Protein AF-A0A5N3X827-F1 (afdb_monomer)

Organism: Muntiacus reevesi (NCBI:txid9886)

InterPro domains:
  IPR006808 ATP synthase F0 complex subunit G, mitochondrial [PF04718] (4-84)
  IPR006808 ATP synthase F0 complex subunit G, mitochondrial [PTHR12386] (10-85)

Radius of gyration: 18.67 Å; Cα contacts (8 Å, |Δi|>4): 10; chains: 1; bounding box: 34×44×44 Å

Solvent-accessible surface area (backbone atoms only — not comparable to full-atom values): 5134 Å² total; per-residue (Å²): 110,71,68,60,56,48,53,46,66,67,46,48,59,57,50,46,58,72,72,67,56,83,74,58,79,82,47,51,63,54,52,54,51,52,52,51,50,52,52,49,49,55,72,71,64,54,71,86,73,61,49,73,66,56,53,48,51,53,50,50,52,53,48,50,59,52,50,51,52,53,54,52,47,31,64,74,63,73,33,96,72,71,78,94,126

Sequence (85 aa):
MAQFVRNLMEKAPALVNAALVPPTPAEIPTAIQSLKKIINSAKTSSFKQLTVEEALLNGLLATEVWMWFYVGEIIGKRGIIGYDV

pLDDT: mean 74.92, std 8.63, range [53.03, 87.12]

Foldseek 3Di:
DVVVVVVCVVCVVVVCCVPVDDDDPVCVVVVVVVVVVVVVCVVVVPPVPDDPVNVVVVVVVVVVVVVVVVVVVCVVQVHPDDRPD

Structure (mmCIF, N/CA/C/O backbone):
data_AF-A0A5N3X827-F1
#
_entry.id   AF-A0A5N3X827-F1
#
loop_
_atom_site.group_PDB
_atom_site.id
_atom_site.type_symbol
_atom_site.label_atom_id
_atom_site.label_alt_id
_atom_site.label_comp_id
_atom_site.label_asym_id
_atom_site.label_entity_id
_atom_site.label_seq_id
_atom_site.pdbx_PDB_ins_code
_atom_site.Cartn_x
_atom_site.Cartn_y
_atom_site.Cartn_z
_atom_site.occupancy
_atom_site.B_iso_or_equiv
_atom_site.auth_seq_id
_atom_site.auth_comp_id
_atom_site.auth_asym_id
_atom_site.auth_atom_id
_atom_site.pdbx_PDB_model_num
ATOM 1 N N . MET A 1 1 ? -11.088 24.509 -21.730 1.00 62.34 1 MET A N 1
ATOM 2 C CA . MET A 1 1 ? -10.420 23.185 -21.756 1.00 62.34 1 MET A CA 1
ATOM 3 C C . MET A 1 1 ? -8.909 23.264 -21.534 1.00 62.34 1 MET A C 1
ATOM 5 O O . MET A 1 1 ? -8.435 22.630 -20.604 1.00 62.34 1 MET A O 1
ATOM 9 N N . ALA A 1 2 ? -8.151 24.072 -22.288 1.00 69.31 2 ALA A N 1
ATOM 10 C CA . ALA A 1 2 ? -6.683 24.129 -22.164 1.00 69.31 2 ALA A CA 1
ATOM 11 C C . ALA A 1 2 ? -6.156 24.541 -20.768 1.00 69.31 2 ALA A C 1
ATOM 13 O O . ALA A 1 2 ? -5.200 23.953 -20.274 1.00 69.31 2 ALA A O 1
ATOM 14 N N . GLN A 1 3 ? -6.804 25.499 -20.094 1.00 72.06 3 GLN A N 1
ATOM 15 C CA . GLN A 1 3 ? -6.409 25.924 -18.739 1.00 72.06 3 GLN A CA 1
ATOM 16 C C . GLN A 1 3 ? -6.674 24.859 -17.664 1.00 72.06 3 GLN A C 1
ATOM 18 O O . GLN A 1 3 ? -5.911 24.743 -16.712 1.00 72.06 3 GLN A O 1
ATOM 23 N N . PHE A 1 4 ? -7.721 24.047 -17.832 1.00 77.88 4 PHE A N 1
ATOM 24 C CA . PHE A 1 4 ? -8.024 22.944 -16.919 1.00 77.88 4 PHE A CA 1
ATOM 25 C C . PHE A 1 4 ? -6.968 21.838 -17.024 1.00 77.88 4 PHE A C 1
ATOM 27 O O . PHE A 1 4 ? -6.426 21.407 -16.012 1.00 77.88 4 PHE A O 1
ATOM 34 N N . VAL A 1 5 ? -6.600 21.456 -18.252 1.00 76.12 5 VAL A N 1
ATOM 35 C CA . VAL A 1 5 ? -5.539 20.467 -18.506 1.00 76.12 5 VAL A CA 1
ATOM 36 C C . VAL A 1 5 ? -4.184 20.960 -17.990 1.00 76.12 5 VAL A C 1
ATOM 38 O O . VAL A 1 5 ? -3.440 20.191 -17.388 1.00 76.12 5 VAL A O 1
ATOM 41 N N . ARG A 1 6 ? -3.879 22.254 -18.151 1.00 77.19 6 ARG A N 1
ATOM 42 C CA . ARG A 1 6 ? -2.650 22.856 -17.622 1.00 77.19 6 ARG A CA 1
ATOM 43 C C . ARG A 1 6 ? -2.605 22.839 -16.093 1.00 77.19 6 ARG A C 1
ATOM 45 O O . ARG A 1 6 ? -1.610 22.403 -15.529 1.00 77.19 6 ARG A O 1
ATOM 52 N N . ASN A 1 7 ? -3.703 23.209 -15.433 1.00 78.88 7 ASN A N 1
ATOM 53 C CA . ASN A 1 7 ? -3.800 23.135 -13.975 1.00 78.88 7 ASN A CA 1
ATOM 54 C C . ASN A 1 7 ? -3.668 21.695 -13.454 1.00 78.88 7 ASN A C 1
ATOM 56 O O . ASN A 1 7 ? -3.078 21.489 -12.395 1.00 78.88 7 ASN A O 1
ATOM 60 N N . LEU A 1 8 ? -4.191 20.701 -14.182 1.00 78.25 8 LEU A N 1
ATOM 61 C CA . LEU A 1 8 ? -3.999 19.290 -13.842 1.00 78.25 8 LEU A CA 1
ATOM 62 C C . LEU A 1 8 ? -2.537 18.864 -14.009 1.00 78.25 8 LEU A C 1
ATOM 64 O O . LEU A 1 8 ? -2.000 18.244 -13.102 1.00 78.25 8 LEU A O 1
ATOM 68 N N . MET A 1 9 ? -1.872 19.240 -15.104 1.00 75.25 9 MET A N 1
ATOM 69 C CA . MET A 1 9 ? -0.454 18.918 -15.312 1.00 75.25 9 MET A CA 1
ATOM 70 C C . MET A 1 9 ? 0.487 19.606 -14.319 1.00 75.25 9 MET A C 1
ATOM 72 O O . MET A 1 9 ? 1.509 19.029 -13.971 1.00 75.25 9 MET A O 1
ATOM 76 N N . GLU A 1 10 ? 0.162 20.809 -13.843 1.00 78.12 10 GLU A N 1
ATOM 77 C CA . GLU A 1 10 ? 0.988 21.520 -12.857 1.00 78.12 10 GLU A CA 1
ATOM 78 C C . GLU A 1 10 ? 0.781 20.980 -11.429 1.00 78.12 10 GLU A C 1
ATOM 80 O O . GLU A 1 10 ? 1.730 20.921 -10.649 1.00 78.12 10 GLU A O 1
ATOM 85 N N . LYS A 1 11 ? -0.437 20.538 -11.076 1.00 73.69 11 LYS A N 1
ATOM 86 C CA . LYS A 1 11 ? -0.762 20.065 -9.714 1.00 73.69 11 LYS A CA 1
ATOM 87 C C . LYS A 1 11 ? -0.635 18.555 -9.514 1.00 73.69 11 LYS A C 1
ATOM 89 O O . LYS A 1 11 ? -0.290 18.128 -8.415 1.00 73.69 11 LYS A O 1
ATOM 94 N N . ALA A 1 12 ? -0.884 17.745 -10.541 1.00 75.50 12 ALA A N 1
ATOM 95 C CA . ALA A 1 12 ? -0.732 16.292 -10.476 1.00 75.50 12 ALA A CA 1
ATOM 96 C C . ALA A 1 12 ? 0.661 15.837 -10.003 1.00 75.50 12 ALA A C 1
ATOM 98 O O . ALA A 1 12 ? 0.708 15.010 -9.094 1.00 75.50 12 ALA A O 1
ATOM 99 N N . PRO A 1 13 ? 1.794 16.374 -10.505 1.00 69.31 13 PRO A N 1
ATOM 100 C CA . PRO A 1 13 ? 3.107 15.945 -10.030 1.00 69.31 13 PRO A CA 1
ATOM 101 C C . PRO A 1 13 ? 3.335 16.295 -8.556 1.00 69.31 13 PRO A C 1
ATOM 103 O O . PRO A 1 13 ? 3.986 15.534 -7.849 1.00 69.31 13 PRO A O 1
ATOM 106 N N . ALA A 1 14 ? 2.770 17.398 -8.053 1.00 73.19 14 ALA A N 1
ATOM 107 C CA . ALA A 1 14 ? 2.857 17.736 -6.631 1.00 73.19 14 ALA A CA 1
ATOM 108 C C . ALA A 1 14 ? 2.088 16.732 -5.752 1.00 73.19 14 ALA A C 1
ATOM 110 O O . ALA A 1 14 ? 2.588 16.322 -4.709 1.00 73.19 14 ALA A O 1
ATOM 111 N N . LEU A 1 15 ? 0.907 16.290 -6.196 1.00 66.44 15 LEU A N 1
ATOM 112 C CA . LEU A 1 15 ? 0.118 15.271 -5.494 1.00 66.44 15 LEU A CA 1
ATOM 113 C C . LEU A 1 15 ? 0.786 13.893 -5.544 1.00 66.44 15 LEU A C 1
ATOM 115 O O . LEU A 1 15 ? 0.840 13.203 -4.532 1.00 66.44 15 LEU A O 1
ATOM 119 N N . VAL A 1 16 ? 1.349 13.520 -6.695 1.00 69.94 16 VAL A N 1
ATOM 120 C CA . VAL A 1 16 ? 2.091 12.264 -6.866 1.00 69.94 16 VAL A CA 1
ATOM 121 C C . VAL A 1 16 ? 3.323 12.241 -5.964 1.00 69.94 16 VAL A C 1
ATOM 123 O O . VAL A 1 16 ? 3.539 11.264 -5.259 1.00 69.94 16 VAL A O 1
ATOM 126 N N . ASN A 1 17 ? 4.089 13.332 -5.896 1.00 61.31 17 ASN A N 1
ATOM 127 C CA . ASN A 1 17 ? 5.251 13.408 -5.009 1.00 61.31 17 ASN A CA 1
ATOM 128 C C . ASN A 1 17 ? 4.878 13.381 -3.519 1.00 61.31 17 ASN A C 1
ATOM 130 O O . ASN A 1 17 ? 5.642 12.879 -2.707 1.00 61.31 17 ASN A O 1
ATOM 134 N N . ALA A 1 18 ? 3.719 13.905 -3.129 1.00 65.56 18 ALA A N 1
ATOM 135 C CA . ALA A 1 18 ? 3.295 13.835 -1.733 1.00 65.56 18 ALA A CA 1
ATOM 136 C C . ALA A 1 18 ? 2.727 12.455 -1.350 1.00 65.56 18 ALA A C 1
ATOM 138 O O . ALA A 1 18 ? 2.886 12.031 -0.210 1.00 65.56 18 ALA A O 1
ATOM 139 N N . ALA A 1 19 ? 2.059 11.765 -2.280 1.00 61.12 19 ALA A N 1
ATOM 140 C CA . ALA A 1 19 ? 1.293 10.551 -1.987 1.00 61.12 19 ALA A CA 1
ATOM 141 C C . ALA A 1 19 ? 1.987 9.233 -2.381 1.00 61.12 19 ALA A C 1
ATOM 143 O O . ALA A 1 19 ? 1.667 8.196 -1.810 1.00 61.12 19 ALA A O 1
ATOM 144 N N . LEU A 1 20 ? 2.913 9.250 -3.347 1.00 68.44 20 LEU A N 1
ATOM 145 C CA . LEU A 1 20 ? 3.549 8.051 -3.926 1.00 68.44 20 LEU A CA 1
ATOM 146 C C . LEU A 1 20 ? 5.067 7.989 -3.694 1.00 68.44 20 LEU A C 1
ATOM 148 O O . LEU A 1 20 ? 5.744 7.136 -4.270 1.00 68.44 20 LEU A O 1
ATOM 152 N N . VAL A 1 21 ? 5.630 8.878 -2.870 1.00 73.00 21 VAL A N 1
ATOM 153 C CA . VAL A 1 21 ? 7.058 8.814 -2.529 1.00 73.00 21 VAL A CA 1
ATOM 154 C C . VAL A 1 21 ? 7.321 7.627 -1.600 1.00 73.00 21 VAL A C 1
ATOM 156 O O . VAL A 1 21 ? 6.565 7.417 -0.648 1.00 73.00 21 VAL A O 1
ATOM 159 N N . PRO A 1 22 ? 8.383 6.835 -1.856 1.00 66.44 22 PRO A N 1
ATOM 160 C CA . PRO A 1 22 ? 8.763 5.752 -0.964 1.00 66.44 22 PRO A CA 1
ATOM 161 C C . PRO A 1 22 ? 9.024 6.316 0.443 1.00 66.44 22 PRO A C 1
ATOM 163 O O . PRO A 1 22 ? 9.777 7.285 0.573 1.00 66.44 22 PRO A O 1
ATOM 166 N N . PRO A 1 23 ? 8.406 5.736 1.487 1.00 72.69 23 PRO A N 1
ATOM 167 C CA . PRO A 1 23 ? 8.506 6.254 2.843 1.00 72.69 23 PRO A CA 1
ATOM 168 C C . PRO A 1 23 ? 9.954 6.248 3.325 1.00 72.69 23 PRO A C 1
ATOM 170 O O . PRO A 1 23 ? 10.764 5.392 2.950 1.00 72.69 23 PRO A O 1
ATOM 173 N N . THR A 1 24 ? 10.276 7.187 4.211 1.00 78.69 24 THR A N 1
ATOM 174 C CA . THR A 1 24 ? 11.609 7.228 4.819 1.00 78.69 24 THR A CA 1
ATOM 175 C C . THR A 1 24 ? 11.788 5.973 5.687 1.0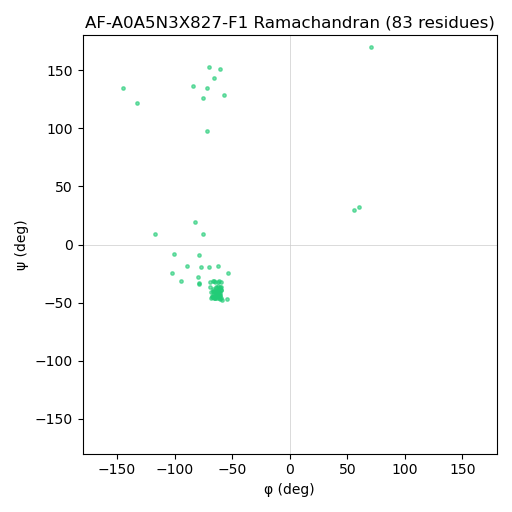0 78.69 24 THR A C 1
ATOM 177 O O . THR A 1 24 ? 10.840 5.568 6.362 1.00 78.69 24 THR A O 1
ATOM 180 N N . PRO A 1 25 ? 12.982 5.350 5.770 1.00 73.50 25 PRO A N 1
ATOM 181 C CA . PRO A 1 25 ? 13.188 4.154 6.596 1.00 73.50 25 PRO A CA 1
ATOM 182 C C . PRO A 1 25 ? 12.760 4.301 8.067 1.00 73.50 25 PRO A C 1
ATOM 184 O O . PRO A 1 25 ? 12.412 3.316 8.713 1.00 73.50 25 PRO A O 1
ATOM 187 N N . ALA A 1 26 ? 12.739 5.531 8.586 1.00 79.06 26 ALA A N 1
ATOM 188 C CA . ALA A 1 26 ? 12.260 5.869 9.925 1.00 79.06 26 ALA A CA 1
ATOM 189 C C . ALA A 1 26 ? 10.732 5.734 10.114 1.00 79.06 26 ALA A C 1
ATOM 191 O O . ALA A 1 26 ? 10.266 5.612 11.243 1.00 79.06 26 ALA A O 1
ATOM 192 N N . GLU A 1 27 ? 9.946 5.728 9.036 1.00 78.44 27 GLU A N 1
ATOM 193 C CA . GLU A 1 27 ? 8.481 5.606 9.064 1.00 78.44 27 GLU A CA 1
ATOM 194 C C . GLU A 1 27 ? 8.021 4.142 9.011 1.00 78.44 27 GLU A C 1
ATOM 196 O O . GLU A 1 27 ? 6.912 3.815 9.438 1.00 78.44 27 GLU A O 1
ATOM 201 N N . ILE A 1 28 ? 8.900 3.235 8.568 1.00 80.44 28 ILE A N 1
ATOM 202 C CA . ILE A 1 28 ? 8.639 1.791 8.487 1.00 80.44 28 ILE A CA 1
ATOM 203 C C . ILE A 1 28 ? 8.280 1.197 9.864 1.00 80.44 28 ILE A C 1
ATOM 205 O O . ILE A 1 28 ? 7.264 0.502 9.960 1.00 80.44 28 ILE A O 1
ATOM 209 N N . PRO A 1 29 ? 9.022 1.471 10.962 1.00 82.69 29 PRO A N 1
ATOM 210 C CA . PRO A 1 29 ? 8.657 0.980 12.289 1.00 82.69 29 PRO A CA 1
ATOM 211 C C . PRO A 1 29 ? 7.284 1.484 12.743 1.00 82.69 29 PRO A C 1
ATOM 213 O O . PRO A 1 29 ? 6.530 0.735 13.364 1.00 82.69 29 PRO A O 1
ATOM 216 N N . THR A 1 30 ? 6.945 2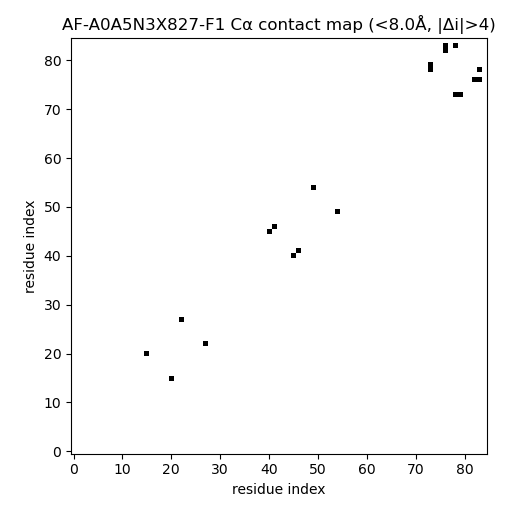.731 12.414 1.00 82.38 30 THR A N 1
ATOM 217 C CA . THR A 1 30 ? 5.660 3.354 12.752 1.00 82.38 30 THR A CA 1
ATOM 218 C C . THR A 1 30 ? 4.514 2.681 11.996 1.00 82.38 30 THR A C 1
ATOM 220 O O . THR A 1 30 ? 3.510 2.317 12.607 1.00 82.38 30 THR A O 1
ATOM 223 N N . ALA A 1 31 ? 4.688 2.405 10.699 1.00 82.12 31 ALA A N 1
ATOM 224 C CA . ALA A 1 31 ? 3.725 1.658 9.890 1.00 82.12 31 ALA A CA 1
ATOM 225 C C . ALA A 1 31 ? 3.509 0.224 10.414 1.00 82.12 31 ALA A C 1
ATOM 227 O O . ALA A 1 31 ? 2.370 -0.224 10.559 1.00 82.12 31 ALA A O 1
ATOM 228 N N . ILE A 1 32 ? 4.587 -0.479 10.789 1.00 81.81 32 ILE A N 1
ATOM 229 C CA . ILE A 1 32 ? 4.511 -1.825 11.385 1.00 81.81 32 ILE A CA 1
ATOM 230 C C . ILE A 1 32 ? 3.753 -1.792 12.719 1.00 81.81 32 ILE A C 1
ATOM 232 O O . ILE A 1 32 ? 2.955 -2.687 13.008 1.00 81.81 32 ILE A O 1
ATOM 236 N N . GLN A 1 33 ? 3.980 -0.772 13.549 1.00 83.69 33 GLN A N 1
ATOM 237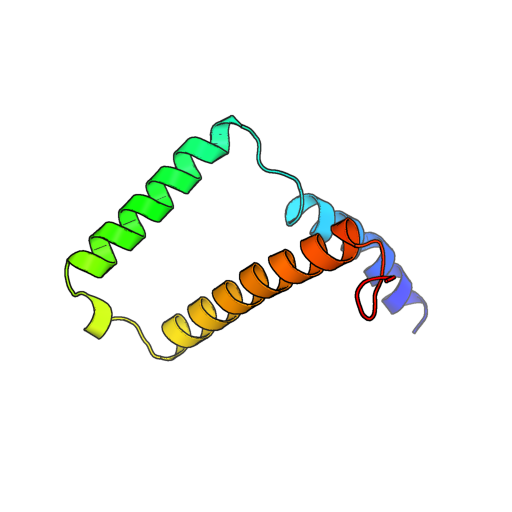 C CA . GLN A 1 33 ? 3.247 -0.604 14.804 1.00 83.69 33 GLN A CA 1
ATOM 238 C C . GLN A 1 33 ? 1.755 -0.343 14.571 1.00 83.69 33 GLN A C 1
ATOM 240 O O . GLN A 1 33 ? 0.927 -0.935 15.265 1.00 83.69 33 GLN A O 1
ATOM 245 N N . SER A 1 34 ? 1.400 0.484 13.585 1.00 80.38 34 SER A N 1
ATOM 246 C CA . SER A 1 34 ? 0.007 0.723 13.191 1.00 80.38 34 SER A CA 1
ATOM 247 C C . SER A 1 34 ? -0.678 -0.562 12.726 1.00 80.38 34 SER A C 1
ATOM 249 O O . SER A 1 34 ? -1.769 -0.880 13.198 1.00 80.38 34 SER A O 1
ATOM 251 N N . LEU A 1 35 ? -0.003 -1.370 11.906 1.00 80.62 35 LEU A N 1
ATOM 252 C CA . LEU A 1 35 ? -0.521 -2.669 11.479 1.00 80.62 35 LEU A CA 1
ATOM 253 C C . LEU A 1 35 ? -0.735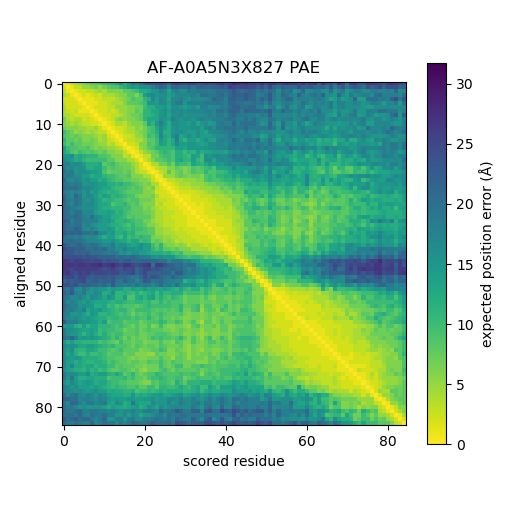 -3.623 12.665 1.00 80.62 35 LEU A C 1
ATOM 255 O O . LEU A 1 35 ? -1.781 -4.263 12.767 1.00 80.62 35 LEU A O 1
ATOM 259 N N . LYS A 1 36 ? 0.212 -3.686 13.612 1.00 81.94 36 LYS A N 1
ATOM 260 C CA . LYS A 1 36 ? 0.065 -4.493 14.838 1.00 81.94 36 LYS A CA 1
ATOM 261 C C . LYS A 1 36 ? -1.138 -4.060 15.676 1.00 81.94 36 LYS A C 1
ATOM 263 O O . LYS A 1 36 ? -1.835 -4.920 16.210 1.00 81.94 36 LYS A O 1
ATOM 268 N N . LYS A 1 37 ? -1.403 -2.753 15.782 1.00 81.56 37 LYS A N 1
ATOM 269 C CA . LYS A 1 37 ? -2.592 -2.230 16.474 1.00 81.56 37 LYS A CA 1
ATOM 270 C C . LYS A 1 37 ? -3.878 -2.682 15.782 1.00 81.56 37 LYS A C 1
ATOM 272 O O . LYS A 1 37 ? -4.749 -3.199 16.468 1.00 81.56 37 LYS A O 1
ATOM 277 N N . ILE A 1 38 ? -3.956 -2.590 14.452 1.00 79.00 38 ILE A N 1
ATOM 278 C CA . ILE A 1 38 ? -5.115 -3.060 13.668 1.00 79.00 38 ILE A CA 1
ATOM 279 C C . ILE A 1 38 ? -5.352 -4.560 13.886 1.00 79.00 38 ILE A C 1
ATOM 281 O O . ILE A 1 38 ? -6.475 -4.969 14.171 1.00 79.00 38 ILE A O 1
ATOM 285 N N . ILE A 1 39 ? -4.298 -5.381 13.825 1.00 76.31 39 ILE A N 1
ATOM 286 C CA . ILE A 1 39 ? -4.395 -6.833 14.043 1.00 76.31 39 ILE A CA 1
ATOM 287 C C . ILE A 1 39 ? -4.868 -7.148 15.465 1.00 76.31 39 ILE A C 1
ATOM 289 O O . ILE A 1 39 ? -5.701 -8.032 15.656 1.00 76.31 39 ILE A O 1
ATOM 293 N N . ASN A 1 40 ? -4.351 -6.437 16.467 1.00 77.00 40 ASN A N 1
ATOM 294 C CA . ASN A 1 40 ? -4.783 -6.628 17.846 1.00 77.00 40 ASN A CA 1
ATOM 295 C C . ASN A 1 40 ? -6.247 -6.205 18.024 1.00 77.00 40 ASN A C 1
ATOM 297 O O . ASN A 1 40 ? -7.014 -6.994 18.553 1.00 77.00 40 ASN A O 1
ATOM 301 N N . SER A 1 41 ? -6.665 -5.048 17.501 1.00 67.69 41 SER A N 1
ATOM 302 C CA . SER A 1 41 ? -8.061 -4.583 17.531 1.00 67.69 41 SER A CA 1
ATOM 303 C C . SER A 1 41 ? -9.032 -5.525 16.811 1.00 67.69 41 SER A C 1
ATOM 305 O O . SER A 1 41 ? -10.152 -5.736 17.280 1.00 67.69 41 SER A O 1
ATOM 307 N N . ALA A 1 42 ? -8.594 -6.136 15.710 1.00 67.94 42 ALA A N 1
ATOM 308 C CA . ALA A 1 42 ? -9.321 -7.189 15.013 1.00 67.94 42 ALA A CA 1
ATOM 309 C C . ALA A 1 42 ? -9.450 -8.453 15.888 1.00 67.94 42 ALA A C 1
ATOM 311 O O . ALA A 1 42 ? -10.543 -8.988 16.057 1.00 67.94 42 ALA A O 1
ATOM 312 N N . LYS A 1 43 ? -8.366 -8.904 16.537 1.00 65.56 43 LYS A N 1
ATOM 313 C CA . LYS A 1 43 ? -8.396 -10.057 17.460 1.00 65.56 43 LYS A CA 1
ATOM 314 C C . LYS A 1 43 ? -9.300 -9.838 18.674 1.00 65.56 43 LYS A C 1
ATOM 316 O O . LYS A 1 43 ? -9.919 -10.794 19.131 1.00 65.56 43 LYS A O 1
ATOM 321 N N . THR A 1 44 ? -9.426 -8.607 19.170 1.00 67.75 44 THR A N 1
ATOM 322 C CA . THR A 1 44 ? -10.310 -8.274 20.301 1.00 67.75 44 THR A CA 1
ATOM 323 C C . THR A 1 44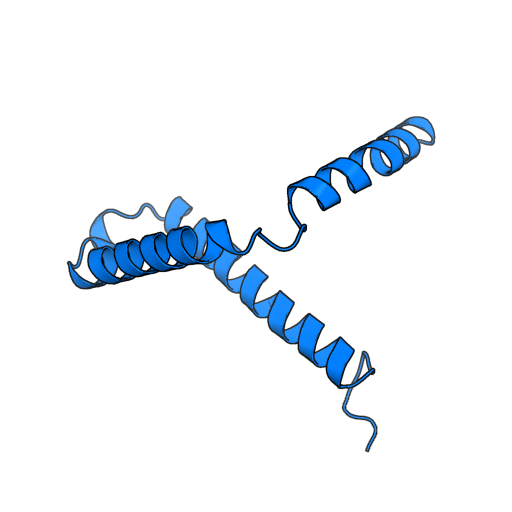 ? -11.802 -8.233 19.928 1.00 67.75 44 THR A C 1
ATOM 325 O O . THR A 1 44 ? -12.623 -7.836 20.748 1.00 67.75 44 THR A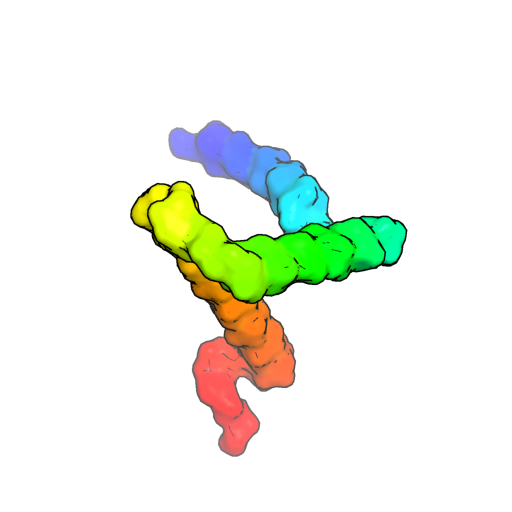 O 1
ATOM 328 N N . SER A 1 45 ? -12.188 -8.664 18.718 1.00 53.03 45 SER A N 1
ATOM 329 C CA . SER A 1 45 ? -13.586 -8.825 18.291 1.00 53.03 45 SER A CA 1
ATOM 330 C C . SER A 1 45 ? -14.426 -7.533 18.328 1.00 53.03 45 SER A C 1
ATOM 332 O O . SER A 1 45 ? -15.647 -7.582 18.497 1.00 53.03 45 SER A O 1
ATOM 334 N N . SER A 1 46 ? -13.813 -6.371 18.078 1.00 57.16 46 SER A N 1
ATOM 335 C CA . SER A 1 46 ? -14.544 -5.102 17.904 1.00 57.16 46 SER A CA 1
ATOM 336 C C . SER A 1 46 ? -15.105 -4.908 16.482 1.00 57.16 46 SER A C 1
ATOM 338 O O . SER A 1 46 ? -15.440 -3.795 16.084 1.00 57.16 46 SER A O 1
ATOM 340 N N . PHE A 1 47 ? -15.243 -5.986 15.703 1.00 54.38 47 PHE A N 1
ATOM 341 C CA . PHE A 1 47 ? -15.777 -5.959 14.334 1.00 54.38 47 PHE A CA 1
ATOM 342 C C . PHE A 1 47 ? -17.234 -5.485 14.239 1.00 54.38 47 PHE A C 1
ATOM 344 O O . PHE A 1 47 ? -17.676 -5.088 13.168 1.00 54.38 47 PHE A O 1
ATOM 351 N N . LYS A 1 48 ? -17.988 -5.517 15.346 1.00 53.56 48 LYS A N 1
ATOM 352 C CA . LYS A 1 48 ? -19.393 -5.079 15.388 1.00 53.56 48 LYS A CA 1
ATOM 353 C C . LYS A 1 48 ? -19.578 -3.557 15.459 1.00 53.56 48 LYS A C 1
ATOM 355 O O . LYS A 1 48 ? -20.713 -3.107 15.362 1.00 53.56 48 LYS A O 1
ATOM 360 N N . GLN A 1 49 ? -18.508 -2.781 15.652 1.00 56.53 49 GLN A N 1
ATOM 361 C CA . GLN A 1 49 ? -18.569 -1.312 15.718 1.00 56.53 49 GLN A CA 1
ATOM 362 C C . GLN A 1 49 ? -18.145 -0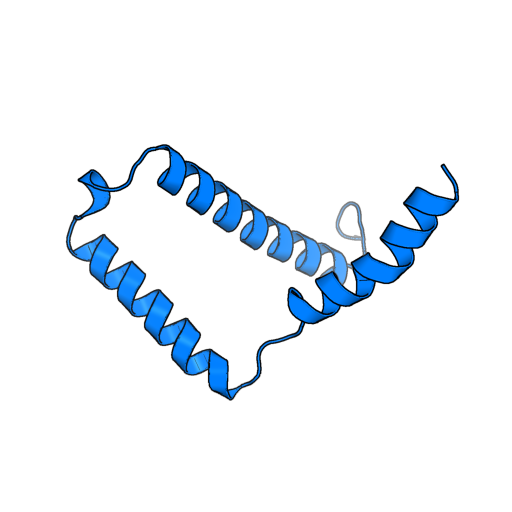.610 14.426 1.00 56.53 49 GLN A C 1
ATOM 364 O O . GLN A 1 49 ? -18.316 0.601 14.334 1.00 56.53 49 GLN A O 1
ATOM 369 N N . LEU A 1 50 ? -17.611 -1.337 13.440 1.00 61.00 50 LEU A N 1
ATOM 370 C CA . LEU A 1 50 ? -17.243 -0.733 12.163 1.00 61.00 50 LEU A CA 1
ATOM 371 C C . LEU A 1 50 ? -18.505 -0.472 11.345 1.00 61.00 50 LEU A C 1
ATOM 373 O O . LEU A 1 50 ? -19.321 -1.369 11.122 1.00 61.00 50 LEU A O 1
ATOM 377 N N . THR A 1 51 ? -18.664 0.772 10.912 1.00 67.81 51 THR A N 1
ATOM 378 C CA . THR A 1 51 ? -19.764 1.169 10.035 1.00 67.81 51 THR A CA 1
ATOM 379 C C . THR A 1 51 ? -19.559 0.571 8.637 1.00 67.81 51 THR A C 1
ATOM 381 O O . THR A 1 51 ? -18.432 0.298 8.217 1.00 67.81 51 THR A O 1
ATOM 384 N N . VAL A 1 52 ? -20.646 0.332 7.894 1.00 71.69 52 VAL A N 1
ATOM 385 C CA . VAL A 1 52 ? -20.566 -0.268 6.544 1.00 71.69 52 VAL A CA 1
ATOM 386 C C . VAL A 1 52 ? -19.724 0.599 5.599 1.00 71.69 52 VAL A C 1
ATOM 388 O O . VAL A 1 52 ? -19.004 0.068 4.758 1.00 71.69 52 VAL A O 1
ATOM 391 N N . GLU A 1 53 ? -19.749 1.919 5.780 1.00 76.31 53 GLU A N 1
ATOM 392 C CA . GLU A 1 53 ? -18.936 2.865 5.01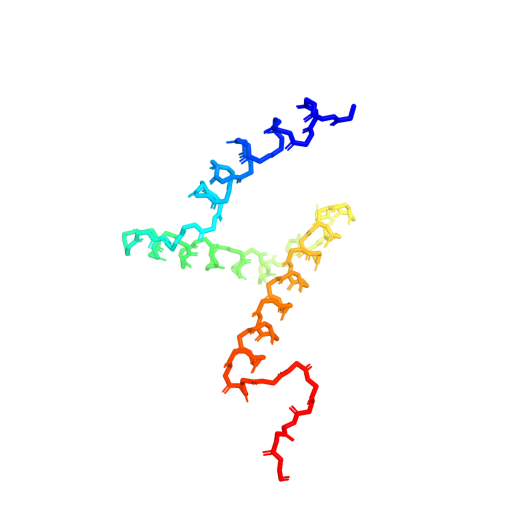1 1.00 76.31 53 GLU A CA 1
ATOM 393 C C . GLU A 1 53 ? -17.435 2.681 5.269 1.00 76.31 53 GLU A C 1
ATOM 395 O O . GLU A 1 53 ? -16.658 2.579 4.322 1.00 76.31 53 GLU A O 1
ATOM 400 N N . GLU A 1 54 ? -17.018 2.547 6.531 1.00 74.50 54 GLU A N 1
ATOM 401 C CA . GLU A 1 54 ? -15.616 2.283 6.881 1.00 74.50 54 GLU A CA 1
ATOM 402 C C . GLU A 1 54 ? -15.146 0.923 6.362 1.00 74.50 54 GLU A C 1
ATOM 404 O O . GLU A 1 54 ? -14.021 0.795 5.880 1.00 74.50 54 GLU A O 1
ATOM 409 N N . ALA A 1 55 ? -15.996 -0.103 6.434 1.00 76.25 55 ALA A N 1
ATOM 410 C CA . ALA A 1 55 ? -15.671 -1.424 5.908 1.00 76.25 55 ALA A CA 1
ATOM 411 C C . ALA A 1 55 ? -15.481 -1.396 4.383 1.00 76.25 55 ALA A C 1
ATOM 413 O O . ALA A 1 55 ? -14.531 -1.991 3.872 1.00 76.25 55 ALA A O 1
ATOM 414 N N . LEU A 1 56 ? -16.343 -0.673 3.661 1.00 82.62 56 LEU A N 1
ATOM 415 C CA . LEU A 1 56 ? -16.231 -0.505 2.214 1.00 82.62 56 LEU A CA 1
ATOM 416 C C . LEU A 1 56 ? -14.991 0.300 1.823 1.00 82.62 56 LEU A C 1
ATOM 418 O O . LEU A 1 56 ? -14.269 -0.119 0.922 1.00 82.62 56 LEU A O 1
ATOM 422 N N . LEU A 1 57 ? -14.703 1.406 2.513 1.00 81.38 57 LEU A N 1
ATOM 423 C CA . LEU A 1 57 ? -13.500 2.207 2.268 1.00 81.38 57 LEU A CA 1
ATOM 424 C C . LEU A 1 57 ? -12.225 1.395 2.521 1.00 81.38 57 LEU A C 1
ATOM 426 O O . LEU A 1 57 ? -11.331 1.372 1.677 1.00 81.38 57 LEU A O 1
ATOM 430 N N . ASN A 1 58 ? -12.164 0.661 3.635 1.00 81.19 58 ASN A N 1
ATOM 431 C CA . ASN A 1 58 ? -11.036 -0.220 3.935 1.00 81.19 58 ASN A CA 1
ATOM 432 C C . ASN A 1 58 ? -10.912 -1.366 2.915 1.00 81.19 58 ASN A C 1
ATOM 434 O O . ASN A 1 58 ? -9.800 -1.727 2.535 1.00 81.19 58 ASN A O 1
ATOM 438 N N . GLY A 1 59 ? -12.031 -1.916 2.435 1.00 83.38 59 GLY A N 1
ATOM 439 C CA . GLY A 1 59 ? -12.046 -2.927 1.374 1.00 83.38 59 GLY A CA 1
ATOM 440 C C . GLY A 1 59 ? -11.568 -2.389 0.022 1.00 83.38 59 GLY A C 1
ATOM 441 O O . GLY A 1 59 ? -10.839 -3.078 -0.694 1.00 83.38 59 GLY A O 1
ATOM 442 N N . LEU A 1 60 ? -11.919 -1.146 -0.315 1.00 86.38 60 LEU A N 1
ATOM 443 C CA . LEU A 1 60 ? -11.475 -0.483 -1.539 1.00 86.38 60 LEU A CA 1
ATOM 444 C C . LEU A 1 60 ? -9.967 -0.204 -1.503 1.00 86.38 60 LEU A C 1
ATOM 446 O O . LEU A 1 60 ? -9.272 -0.555 -2.452 1.00 86.38 60 LEU A O 1
ATOM 450 N N . LEU A 1 61 ? -9.447 0.306 -0.381 1.00 85.25 61 LEU A N 1
ATOM 451 C CA . LEU A 1 61 ? -8.004 0.477 -0.171 1.00 85.25 61 LEU A CA 1
ATOM 452 C C . LEU A 1 61 ? -7.254 -0.862 -0.223 1.00 85.25 61 LEU A C 1
ATOM 454 O O . LEU A 1 61 ? -6.196 -0.961 -0.839 1.00 85.25 61 LEU A O 1
ATOM 458 N N . ALA A 1 62 ? -7.803 -1.922 0.380 1.00 83.69 62 ALA A N 1
ATOM 459 C CA . ALA A 1 62 ? -7.205 -3.255 0.305 1.00 83.69 62 ALA A CA 1
ATOM 460 C C . ALA A 1 62 ? -7.146 -3.773 -1.142 1.00 83.69 62 ALA A C 1
ATOM 462 O O . ALA A 1 62 ? -6.144 -4.360 -1.553 1.00 83.69 62 ALA A O 1
ATOM 463 N N . THR A 1 63 ? -8.196 -3.515 -1.923 1.00 85.00 63 THR A N 1
ATOM 464 C CA . THR A 1 63 ? -8.247 -3.865 -3.347 1.00 85.00 63 THR A CA 1
ATOM 465 C C . THR A 1 63 ? -7.231 -3.058 -4.154 1.00 85.00 63 THR A C 1
ATOM 467 O O . THR A 1 63 ? -6.546 -3.621 -5.002 1.00 85.00 63 THR A O 1
ATOM 470 N N . GLU A 1 64 ? -7.073 -1.767 -3.867 1.00 84.12 64 GLU A N 1
ATOM 471 C CA . GLU A 1 64 ? -6.070 -0.909 -4.504 1.00 84.12 64 GLU A CA 1
ATOM 472 C C . GLU A 1 64 ? -4.646 -1.422 -4.253 1.00 84.12 64 GLU A C 1
ATOM 474 O O . GLU A 1 64 ? -3.869 -1.593 -5.194 1.00 84.12 64 GLU A O 1
ATOM 479 N N . VAL A 1 65 ? -4.312 -1.764 -3.005 1.00 87.12 65 VAL A N 1
ATOM 480 C CA . VAL A 1 65 ? -3.012 -2.367 -2.662 1.00 87.12 65 VAL A CA 1
ATOM 481 C C . VAL A 1 65 ? -2.803 -3.693 -3.401 1.00 87.12 65 VAL A C 1
ATOM 483 O O . VAL A 1 65 ? -1.696 -3.989 -3.851 1.00 87.12 65 VAL A O 1
ATOM 486 N N . TRP A 1 66 ? -3.861 -4.486 -3.580 1.00 81.38 66 TRP A N 1
ATOM 487 C CA . TRP A 1 66 ? -3.788 -5.730 -4.343 1.00 81.38 66 TRP A CA 1
ATOM 488 C C . TRP A 1 66 ? -3.575 -5.489 -5.846 1.00 81.38 66 TRP A C 1
ATOM 490 O O . TRP A 1 66 ? -2.792 -6.192 -6.479 1.00 81.38 66 TRP A O 1
ATOM 500 N N . MET A 1 67 ? -4.177 -4.445 -6.418 1.00 85.81 67 MET A N 1
ATOM 501 C CA . MET A 1 67 ? -3.915 -4.025 -7.800 1.00 85.81 67 MET A CA 1
ATOM 502 C C . MET A 1 67 ? -2.457 -3.589 -8.008 1.00 85.81 67 MET A C 1
ATOM 504 O O . MET A 1 67 ? -1.864 -3.934 -9.029 1.00 85.81 67 MET A O 1
ATOM 508 N N . TRP A 1 68 ? -1.834 -2.919 -7.031 1.00 84.50 68 TRP A N 1
ATOM 509 C CA . TRP A 1 68 ? -0.407 -2.568 -7.089 1.00 84.50 68 TRP A CA 1
ATOM 510 C C . TRP A 1 68 ? 0.517 -3.790 -7.171 1.00 84.50 68 TRP A C 1
ATOM 512 O O . TRP A 1 68 ? 1.554 -3.729 -7.835 1.00 84.50 68 TRP A O 1
ATOM 522 N N . PHE A 1 69 ? 0.134 -4.920 -6.570 1.00 85.31 69 PHE A N 1
ATOM 523 C CA . PHE A 1 69 ? 0.866 -6.178 -6.729 1.00 85.31 69 PHE A CA 1
ATOM 524 C C . PHE A 1 69 ? 0.854 -6.659 -8.190 1.00 85.31 69 PHE A C 1
ATOM 526 O O . PHE A 1 69 ? 1.906 -7.002 -8.730 1.00 85.31 69 PHE A O 1
ATOM 533 N N . TYR A 1 70 ? -0.299 -6.594 -8.865 1.00 82.81 70 TYR A N 1
ATOM 534 C CA . TYR A 1 70 ? -0.410 -6.930 -10.290 1.00 82.81 70 TYR A CA 1
ATOM 535 C C . TYR A 1 70 ? 0.388 -5.980 -11.190 1.00 82.81 70 TYR A C 1
ATOM 537 O O . TYR A 1 70 ? 1.000 -6.424 -12.159 1.00 82.81 70 TYR A O 1
ATOM 545 N N . VAL A 1 71 ? 0.451 -4.686 -10.858 1.00 85.56 71 VAL A N 1
ATOM 546 C CA . VAL A 1 71 ? 1.327 -3.731 -11.562 1.00 85.56 71 VAL A CA 1
ATOM 547 C C . VAL A 1 71 ? 2.799 -4.143 -11.430 1.00 85.56 71 VAL A C 1
ATOM 549 O O . VAL A 1 71 ? 3.536 -4.119 -12.416 1.00 85.56 71 VAL A O 1
ATOM 552 N N . GLY A 1 72 ? 3.223 -4.589 -10.244 1.00 84.00 72 GLY A N 1
ATOM 553 C CA . GLY A 1 72 ? 4.557 -5.157 -10.034 1.00 84.00 72 GLY A CA 1
ATOM 554 C C . GLY A 1 72 ? 4.808 -6.413 -10.875 1.00 84.00 72 GLY A C 1
ATOM 555 O O . GLY A 1 72 ? 5.881 -6.560 -11.460 1.00 84.00 72 GLY A O 1
ATOM 556 N N . GLU A 1 73 ? 3.808 -7.286 -10.998 1.00 83.19 73 GLU A N 1
ATOM 557 C CA . GLU A 1 73 ? 3.867 -8.478 -11.848 1.00 83.19 73 GLU A CA 1
ATOM 558 C C . GLU A 1 73 ? 4.031 -8.109 -13.334 1.00 83.19 73 GLU A C 1
ATOM 560 O O . GLU A 1 73 ? 4.879 -8.680 -14.015 1.00 83.19 73 GLU A O 1
ATOM 565 N N . ILE A 1 74 ? 3.301 -7.102 -13.825 1.00 84.31 74 ILE A N 1
ATOM 566 C CA . ILE A 1 74 ? 3.418 -6.582 -15.201 1.00 84.31 74 ILE A CA 1
ATOM 567 C C . ILE A 1 74 ? 4.833 -6.043 -15.469 1.00 84.31 74 ILE A C 1
ATOM 569 O O . ILE A 1 74 ? 5.424 -6.346 -16.509 1.00 84.31 74 ILE A O 1
ATOM 573 N N . ILE A 1 75 ? 5.418 -5.297 -14.523 1.00 83.38 75 ILE A N 1
ATOM 574 C CA . ILE A 1 75 ? 6.806 -4.810 -14.621 1.00 83.38 75 ILE A CA 1
ATOM 575 C C . ILE A 1 75 ? 7.797 -5.986 -14.618 1.00 83.38 75 ILE A C 1
ATOM 577 O O . ILE A 1 75 ? 8.738 -5.999 -15.413 1.00 83.38 75 ILE A O 1
ATOM 581 N N . GLY A 1 76 ? 7.578 -6.989 -13.762 1.00 81.38 76 GLY A N 1
ATOM 582 C CA . GLY A 1 76 ? 8.429 -8.175 -13.648 1.00 81.38 76 GLY A CA 1
ATOM 583 C C . GLY A 1 76 ? 8.414 -9.062 -14.896 1.00 81.38 76 GLY A C 1
ATOM 584 O O . GLY A 1 76 ? 9.467 -9.534 -15.321 1.00 81.38 76 GLY A O 1
ATOM 585 N N . LYS A 1 77 ? 7.244 -9.241 -15.522 1.00 79.62 77 LYS A N 1
ATOM 586 C CA . LYS A 1 77 ? 7.090 -9.973 -16.791 1.00 79.62 77 LYS A CA 1
ATOM 587 C C . LYS A 1 77 ? 7.523 -9.175 -18.014 1.00 79.62 77 LYS A C 1
ATOM 589 O O . LYS A 1 77 ? 7.755 -9.772 -19.057 1.00 79.62 77 LYS A O 1
ATOM 594 N N . ARG A 1 78 ? 7.605 -7.843 -17.901 1.00 78.62 78 ARG A N 1
ATOM 595 C CA . ARG A 1 78 ? 7.812 -6.907 -19.023 1.00 78.62 78 ARG A CA 1
ATOM 596 C C . ARG A 1 78 ? 6.761 -7.054 -20.133 1.00 78.62 78 ARG A C 1
ATOM 598 O O . ARG A 1 78 ? 7.041 -6.772 -21.294 1.00 78.62 78 ARG A O 1
ATOM 605 N N . GLY A 1 79 ? 5.549 -7.469 -19.773 1.00 73.44 79 GLY A N 1
ATOM 606 C CA . GLY A 1 79 ? 4.461 -7.742 -20.706 1.00 73.44 79 GLY A CA 1
ATOM 607 C C . GLY A 1 79 ? 3.118 -7.360 -20.097 1.00 73.44 79 GLY A C 1
ATOM 608 O O . GLY A 1 79 ? 2.853 -7.652 -18.933 1.00 73.44 79 GLY A O 1
ATOM 609 N N . ILE A 1 80 ? 2.279 -6.679 -20.880 1.00 72.62 80 ILE A N 1
ATOM 610 C CA . ILE A 1 80 ? 0.936 -6.246 -20.452 1.00 72.62 80 ILE A CA 1
ATOM 611 C C . ILE A 1 80 ? -0.063 -7.411 -20.545 1.00 72.62 80 ILE A C 1
ATOM 613 O O . ILE A 1 80 ? -1.033 -7.460 -19.793 1.00 72.62 80 ILE A O 1
ATOM 617 N N . ILE A 1 81 ? 0.174 -8.363 -21.453 1.00 74.31 81 ILE A N 1
ATOM 618 C CA . ILE A 1 81 ? -0.698 -9.515 -21.696 1.00 74.31 81 ILE A CA 1
ATOM 619 C C . ILE A 1 81 ? 0.155 -10.781 -21.739 1.00 74.31 81 ILE A C 1
ATOM 621 O O . ILE A 1 81 ? 1.029 -10.901 -22.590 1.00 74.31 81 ILE A O 1
ATOM 625 N N . GLY A 1 82 ? -0.157 -11.737 -20.861 1.00 67.06 82 GLY A N 1
ATOM 626 C CA . GLY A 1 82 ? 0.481 -13.054 -20.844 1.00 67.06 82 GLY A CA 1
ATOM 627 C C . GLY A 1 82 ? 1.940 -13.048 -20.371 1.00 67.06 82 GLY A C 1
ATOM 628 O O . GLY A 1 82 ? 2.552 -12.003 -20.165 1.00 67.06 82 GLY A O 1
ATOM 629 N N . TYR A 1 83 ? 2.480 -14.244 -20.141 1.00 64.19 83 TYR A N 1
ATOM 630 C CA . TYR A 1 83 ? 3.928 -14.446 -20.111 1.00 64.19 83 TYR A CA 1
ATOM 631 C C . TYR A 1 83 ? 4.393 -14.649 -21.552 1.00 64.19 83 TYR A C 1
ATOM 633 O O . TYR A 1 83 ? 3.736 -15.381 -22.291 1.00 64.19 83 TYR A O 1
ATOM 641 N N . ASP A 1 84 ? 5.501 -14.015 -21.923 1.00 61.47 84 ASP A N 1
ATOM 642 C CA . ASP A 1 84 ? 6.179 -14.279 -23.192 1.00 61.47 84 ASP A CA 1
ATOM 643 C C . ASP A 1 84 ? 6.841 -15.664 -23.069 1.00 61.47 84 ASP A C 1
ATOM 645 O O . ASP A 1 84 ? 7.856 -15.812 -22.381 1.00 61.47 84 ASP A O 1
ATOM 649 N N . VAL A 1 85 ? 6.165 -16.695 -23.590 1.00 62.69 85 VAL A N 1
ATOM 650 C CA . VAL A 1 85 ? 6.587 -18.110 -23.573 1.00 62.69 85 VAL A CA 1
ATOM 651 C C . VAL A 1 85 ? 7.027 -18.570 -24.949 1.00 62.69 85 VAL A C 1
A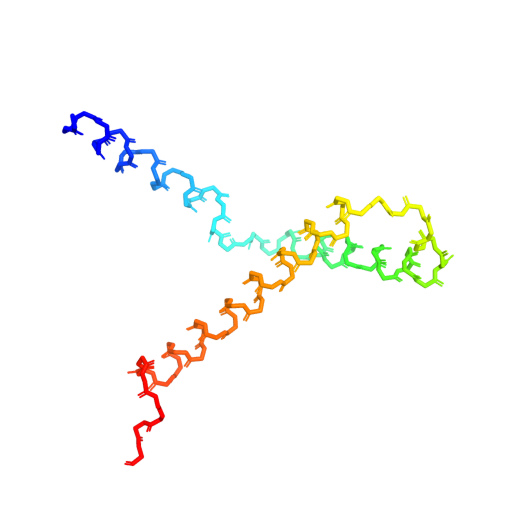TOM 653 O O . VAL A 1 85 ? 6.349 -18.210 -25.937 1.00 62.69 85 VAL A O 1
#

Mean predicted aligned error: 11.58 Å

Secondary structure (DSSP, 8-state):
-HHHHHHHHHHHHHHHHHHSSPPPTTTHHHHHHHHHHHHHHHHTTGGGGS-HHHHHHHHHHHHHHHHHHHHHHHHHHT-SSS---